Protein AF-A0A815FGA6-F1 (afdb_monomer_lite)

InterPro domains:
  IPR027417 P-loop containing nucleoside triphosphate hydrolase [SSF52540] (5-96)

Radius of gyration: 17.16 Å; chains: 1; bounding box: 46×38×46 Å

pLDDT: mean 71.27, std 12.86, range [43.41, 91.0]

Sequence (100 aa):
MPFAHQIFIVNIHREQPYLTSSFLFLHLAPICSIRPTGLLTNLNSTNYSLLNLIRQLYNHNNIKRYFFNDYSLNRLLKNYLFSSRQTMIVLTVKPKVQEE

Organism: NCBI:txid433720

Structure (mmCIF, N/CA/C/O backbone):
data_AF-A0A815FGA6-F1
#
_entry.id   AF-A0A815FGA6-F1
#
loop_
_atom_site.group_PDB
_atom_site.id
_atom_site.type_symbol
_atom_site.label_atom_id
_atom_site.label_alt_id
_atom_site.label_comp_id
_atom_site.label_asym_id
_atom_site.label_entity_id
_atom_site.label_seq_id
_atom_site.pdbx_PDB_ins_code
_atom_site.Cartn_x
_atom_site.Cartn_y
_atom_site.Cartn_z
_atom_site.occupancy
_atom_site.B_iso_or_equiv
_atom_site.auth_seq_id
_atom_site.auth_comp_id
_atom_site.auth_asym_id
_atom_site.auth_atom_id
_atom_site.pdbx_PDB_model_num
ATOM 1 N N . MET A 1 1 ? -2.341 -6.607 -18.976 1.00 49.31 1 MET A N 1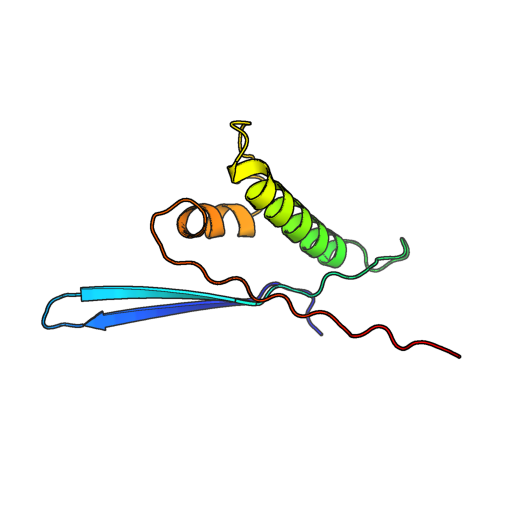
ATOM 2 C CA . MET A 1 1 ? -2.424 -6.471 -17.504 1.00 49.31 1 MET A CA 1
ATOM 3 C C . MET A 1 1 ? -2.480 -4.986 -17.176 1.00 49.31 1 MET A C 1
ATOM 5 O O . MET A 1 1 ? -1.612 -4.278 -17.675 1.00 49.31 1 MET A O 1
ATOM 9 N N . PRO A 1 2 ? -3.485 -4.481 -16.443 1.00 53.38 2 PRO A N 1
ATOM 10 C CA . PRO A 1 2 ? -3.501 -3.076 -16.046 1.00 53.38 2 PRO A CA 1
ATOM 11 C C . PRO A 1 2 ? -2.343 -2.798 -15.076 1.00 53.38 2 PRO A C 1
ATOM 13 O O . PRO A 1 2 ? -2.208 -3.464 -14.053 1.00 53.38 2 PRO A O 1
ATOM 16 N N . PHE A 1 3 ? -1.497 -1.821 -15.406 1.00 66.31 3 PHE A N 1
ATOM 17 C CA . PHE A 1 3 ? -0.418 -1.344 -14.539 1.00 66.31 3 PHE A CA 1
ATOM 18 C C . PHE A 1 3 ? -0.982 -0.336 -13.534 1.00 66.31 3 PHE A C 1
ATOM 20 O O . PHE A 1 3 ? -0.816 0.871 -13.686 1.00 66.31 3 PHE A O 1
ATOM 27 N N . ALA A 1 4 ? -1.724 -0.834 -12.547 1.00 72.75 4 ALA A N 1
ATOM 28 C CA . ALA A 1 4 ? -2.303 -0.014 -11.491 1.00 72.75 4 ALA A CA 1
ATOM 29 C C . ALA A 1 4 ? -2.293 -0.766 -10.158 1.00 72.75 4 ALA A C 1
ATOM 31 O O . ALA A 1 4 ? -2.493 -1.980 -10.116 1.00 72.75 4 ALA A O 1
ATOM 32 N N . HIS A 1 5 ? -2.078 -0.035 -9.066 1.00 80.81 5 HIS A N 1
ATOM 33 C CA . HIS A 1 5 ? -2.294 -0.570 -7.725 1.00 80.81 5 HIS A CA 1
ATOM 34 C C . HIS A 1 5 ? -3.793 -0.765 -7.505 1.00 80.81 5 HIS A C 1
ATOM 36 O O . HIS A 1 5 ? -4.591 0.117 -7.828 1.00 80.81 5 HIS A O 1
ATOM 42 N N . GLN A 1 6 ? -4.170 -1.903 -6.939 1.00 84.25 6 GLN A N 1
ATOM 43 C CA . GLN A 1 6 ? -5.551 -2.198 -6.582 1.00 84.25 6 GLN A CA 1
ATOM 44 C C . GLN A 1 6 ? -5.692 -2.114 -5.068 1.00 84.25 6 GLN A C 1
ATOM 46 O O . GLN A 1 6 ? -4.883 -2.668 -4.322 1.00 84.25 6 GLN A O 1
ATOM 51 N N . ILE A 1 7 ? -6.717 -1.397 -4.622 1.00 86.69 7 ILE A N 1
ATOM 52 C CA . ILE A 1 7 ? -7.008 -1.189 -3.207 1.00 86.69 7 ILE A CA 1
ATOM 53 C C . ILE A 1 7 ? -8.397 -1.736 -2.941 1.00 86.69 7 ILE A C 1
ATOM 55 O O . ILE A 1 7 ? -9.353 -1.370 -3.624 1.00 86.69 7 ILE A O 1
ATOM 59 N N . PHE A 1 8 ? -8.498 -2.591 -1.935 1.00 88.00 8 PHE A N 1
ATOM 60 C CA . PHE A 1 8 ? -9.752 -3.151 -1.472 1.00 88.00 8 PHE A CA 1
ATOM 61 C C . PHE A 1 8 ? -9.856 -2.945 0.038 1.00 88.00 8 PHE A C 1
ATOM 63 O O . PHE A 1 8 ? -8.939 -3.283 0.784 1.00 88.00 8 PHE A O 1
ATOM 70 N N . ILE A 1 9 ? -10.951 -2.333 0.487 1.00 88.38 9 ILE A N 1
ATOM 71 C CA . ILE A 1 9 ? -11.173 -1.997 1.896 1.00 88.38 9 ILE A CA 1
ATOM 72 C C . ILE A 1 9 ? -12.417 -2.736 2.367 1.00 88.38 9 ILE A C 1
ATOM 74 O O . ILE A 1 9 ? -13.491 -2.570 1.793 1.00 88.38 9 ILE A O 1
ATOM 78 N N . VAL A 1 10 ? -12.265 -3.523 3.427 1.00 90.06 10 VAL A N 1
ATOM 79 C CA . VAL A 1 10 ? -13.366 -4.224 4.088 1.00 90.06 10 VAL A CA 1
ATOM 80 C C . VAL A 1 10 ? -13.603 -3.566 5.432 1.00 90.06 10 VAL A C 1
ATOM 82 O O . VAL A 1 10 ? -12.738 -3.605 6.304 1.00 90.06 10 VAL A O 1
ATOM 85 N N . ASN A 1 11 ? -14.784 -2.984 5.605 1.00 90.50 11 ASN A N 1
ATOM 86 C CA . ASN A 1 11 ? -15.228 -2.458 6.888 1.00 90.50 11 ASN A CA 1
ATOM 87 C C . ASN A 1 11 ? -16.230 -3.438 7.493 1.00 90.50 11 ASN A C 1
ATOM 89 O O . ASN A 1 11 ? -17.235 -3.769 6.869 1.00 90.50 11 ASN A O 1
ATOM 93 N N . ILE A 1 12 ? -15.944 -3.906 8.701 1.00 89.69 12 ILE A N 1
ATOM 94 C CA . ILE A 1 12 ? -16.818 -4.780 9.472 1.00 89.69 12 ILE A CA 1
ATOM 95 C C . ILE A 1 12 ? -17.416 -3.939 10.589 1.00 89.69 12 ILE A C 1
ATOM 97 O O . ILE A 1 12 ? -16.698 -3.419 11.445 1.00 89.69 12 ILE A O 1
ATOM 101 N N . HIS A 1 13 ? -18.737 -3.821 10.571 1.00 91.00 13 HIS A N 1
ATOM 102 C CA . HIS A 1 13 ? -19.511 -3.170 11.616 1.00 91.00 13 HIS A CA 1
ATOM 103 C C . HIS A 1 13 ? -20.253 -4.245 12.402 1.00 91.00 13 HIS A C 1
ATOM 105 O O . HIS A 1 13 ? -21.050 -4.994 11.839 1.00 91.00 13 HIS A O 1
ATOM 111 N N . ARG A 1 14 ? -19.955 -4.349 13.696 1.00 88.62 14 ARG A N 1
ATOM 112 C CA . ARG A 1 14 ? -20.643 -5.244 14.626 1.00 88.62 14 ARG A CA 1
ATOM 113 C C . ARG A 1 14 ? -21.533 -4.397 15.524 1.00 88.62 14 ARG A C 1
ATOM 115 O O . ARG A 1 14 ? -21.039 -3.456 16.134 1.00 88.62 14 ARG A O 1
ATOM 122 N N . GLU A 1 15 ? -22.822 -4.716 15.583 1.00 86.25 15 GLU A N 1
ATOM 123 C CA . GLU A 1 15 ? -23.803 -3.925 16.341 1.00 86.25 15 GLU A CA 1
ATOM 124 C C . GLU A 1 15 ? -23.731 -4.189 17.853 1.00 86.25 15 GLU A C 1
ATOM 126 O O . GLU A 1 15 ? -23.931 -3.271 18.644 1.00 86.25 15 GLU A O 1
ATOM 131 N N . GLN A 1 16 ? -23.385 -5.412 18.278 1.00 85.44 16 GLN A N 1
ATOM 132 C CA . GLN A 1 16 ? -23.193 -5.756 19.691 1.00 85.44 16 GLN A CA 1
ATOM 133 C C . GLN A 1 16 ? -22.041 -6.765 19.881 1.00 85.44 16 GLN A C 1
ATOM 135 O O . GLN A 1 16 ? -22.106 -7.869 19.332 1.00 85.44 16 GLN A O 1
ATOM 140 N N . PRO A 1 17 ? -20.987 -6.430 20.655 1.00 74.50 17 PRO A N 1
ATOM 141 C CA . PRO A 1 17 ? -20.629 -5.080 21.110 1.00 74.50 17 PRO A CA 1
ATOM 142 C C . PRO A 1 17 ? -20.368 -4.152 19.913 1.00 74.50 17 PRO A C 1
ATOM 144 O O . PRO A 1 17 ? -19.920 -4.628 18.869 1.00 74.50 17 PRO A O 1
ATOM 147 N N . TYR A 1 18 ? -20.639 -2.850 20.068 1.00 81.06 18 TYR A N 1
ATOM 148 C CA . TYR A 1 18 ? -20.441 -1.874 18.993 1.00 81.06 18 TYR A CA 1
ATOM 149 C C . TYR A 1 18 ? -18.951 -1.777 18.657 1.00 81.06 18 TYR A C 1
ATOM 151 O O . TYR A 1 18 ? -18.170 -1.164 19.387 1.00 81.06 18 TYR A O 1
ATOM 159 N N . LEU A 1 19 ? -18.539 -2.449 17.586 1.00 86.19 19 LEU A N 1
ATOM 160 C CA . LEU A 1 19 ? -17.135 -2.578 17.220 1.00 86.19 19 LEU A CA 1
ATOM 161 C C . LEU A 1 19 ? -16.999 -2.447 15.712 1.00 86.19 19 LEU A C 1
ATOM 163 O O . LEU A 1 19 ? -17.652 -3.150 14.942 1.00 86.19 19 LEU A O 1
ATOM 167 N N . THR A 1 20 ? -16.131 -1.532 15.299 1.00 87.50 20 THR A N 1
ATOM 168 C CA . THR A 1 20 ? -15.818 -1.301 13.892 1.00 87.50 20 THR A CA 1
ATOM 169 C C . THR A 1 20 ? -14.378 -1.700 13.631 1.00 87.50 20 THR A C 1
ATOM 171 O O . THR A 1 20 ? -13.463 -1.131 14.231 1.00 87.50 20 THR A O 1
ATOM 174 N N . SER A 1 21 ? -14.162 -2.650 12.730 1.00 87.81 21 SER A N 1
ATOM 175 C CA . SER A 1 21 ? -12.830 -3.009 12.248 1.00 87.81 21 SER A CA 1
ATOM 176 C C . SER A 1 21 ? -12.730 -2.751 10.750 1.00 87.81 21 SER A C 1
ATOM 178 O O . SER A 1 21 ? -13.703 -2.862 10.011 1.00 87.81 21 SER A O 1
ATOM 180 N N . SER A 1 22 ? -11.550 -2.337 10.300 1.00 87.31 22 SER A N 1
ATOM 181 C CA . SER A 1 22 ? -11.288 -2.023 8.898 1.00 87.31 22 SER A CA 1
ATOM 182 C C . SER A 1 22 ? -10.027 -2.749 8.464 1.00 87.31 22 SER A C 1
ATOM 184 O O . SER A 1 22 ? -8.982 -2.614 9.104 1.00 87.31 22 SER A O 1
ATOM 186 N N . PHE A 1 23 ? -10.138 -3.517 7.387 1.00 88.62 23 PHE A N 1
ATOM 187 C CA . PHE A 1 23 ? -9.046 -4.251 6.769 1.00 88.62 23 PHE A CA 1
ATOM 188 C C . PHE A 1 23 ? -8.744 -3.626 5.415 1.00 88.62 23 PHE A C 1
ATOM 190 O O . PHE A 1 23 ? -9.638 -3.456 4.585 1.00 88.62 23 PHE A O 1
ATOM 197 N N . LEU A 1 24 ? -7.475 -3.292 5.193 1.00 87.00 24 LEU A N 1
ATOM 198 C CA . LEU A 1 24 ? -7.001 -2.756 3.927 1.00 87.00 24 LEU A CA 1
ATOM 199 C C . LEU A 1 24 ? -6.156 -3.806 3.214 1.00 87.00 24 LEU A C 1
ATOM 201 O O . LEU A 1 24 ? -5.088 -4.184 3.690 1.00 87.00 24 LEU A O 1
ATOM 205 N N . PHE A 1 25 ? -6.627 -4.232 2.050 1.00 89.00 25 PHE A N 1
ATOM 206 C CA . PHE A 1 25 ? -5.906 -5.106 1.142 1.00 89.00 25 PHE A CA 1
ATOM 207 C C . PHE A 1 25 ? -5.353 -4.262 -0.002 1.00 89.00 25 PHE A C 1
ATOM 209 O O . PHE A 1 25 ? -6.098 -3.637 -0.759 1.00 89.00 25 PHE A O 1
ATOM 216 N N . LEU A 1 26 ? -4.029 -4.230 -0.111 1.00 87.19 26 LEU A N 1
ATOM 217 C CA . LEU A 1 26 ? -3.323 -3.514 -1.163 1.00 87.19 26 LEU A CA 1
ATOM 218 C C . LEU A 1 26 ? -2.604 -4.517 -2.058 1.00 87.19 26 LEU A C 1
ATOM 220 O O . LEU A 1 26 ? -1.643 -5.155 -1.633 1.00 87.19 26 LEU A O 1
ATOM 224 N N . HIS A 1 27 ? -3.036 -4.606 -3.311 1.00 85.62 27 HIS A N 1
ATOM 225 C CA . HIS A 1 27 ? -2.318 -5.341 -4.338 1.00 85.62 27 HIS A CA 1
ATOM 226 C C . HIS A 1 27 ? -1.501 -4.358 -5.178 1.00 85.62 27 HIS A C 1
ATOM 228 O O . HIS A 1 27 ? -2.028 -3.490 -5.882 1.00 85.62 27 HIS A O 1
ATOM 234 N N . LEU A 1 28 ? -0.182 -4.453 -5.043 1.00 81.75 28 LEU A N 1
ATOM 235 C CA . LEU A 1 28 ? 0.753 -3.570 -5.719 1.00 81.75 28 LEU A CA 1
ATOM 236 C C . LEU A 1 28 ? 0.970 -4.024 -7.167 1.00 81.75 28 LEU A C 1
ATOM 238 O O . LEU A 1 28 ? 1.118 -5.214 -7.432 1.00 81.75 28 LEU A O 1
ATOM 242 N N . ALA A 1 29 ? 1.029 -3.068 -8.099 1.00 79.56 29 ALA A N 1
ATOM 243 C CA . ALA A 1 29 ? 1.485 -3.343 -9.454 1.00 79.56 29 ALA A CA 1
ATOM 244 C C . ALA A 1 29 ? 2.900 -3.960 -9.424 1.00 79.56 29 ALA A C 1
ATOM 246 O O . ALA A 1 29 ? 3.697 -3.617 -8.545 1.00 79.56 29 ALA A O 1
ATOM 247 N N . PRO A 1 30 ? 3.229 -4.864 -10.362 1.00 74.19 30 PRO A N 1
ATOM 248 C CA . PRO A 1 30 ? 4.544 -5.486 -10.403 1.00 74.19 30 PRO A CA 1
ATOM 249 C C . PRO A 1 30 ? 5.638 -4.440 -10.638 1.00 74.19 30 PRO A C 1
ATOM 251 O O . PRO A 1 30 ? 5.471 -3.524 -11.442 1.00 74.19 30 PRO A O 1
ATOM 254 N N . ILE A 1 31 ? 6.784 -4.620 -9.976 1.00 68.94 31 ILE A N 1
ATOM 255 C CA . ILE A 1 31 ? 7.990 -3.838 -10.262 1.00 68.94 31 ILE A CA 1
ATOM 256 C C . ILE A 1 31 ? 8.546 -4.332 -11.598 1.00 68.94 31 ILE A C 1
ATOM 258 O O . ILE A 1 31 ? 9.001 -5.473 -11.709 1.00 68.94 31 ILE A O 1
ATOM 262 N N . CYS A 1 32 ? 8.504 -3.482 -12.620 1.00 64.38 32 CYS A N 1
ATOM 263 C CA . CYS A 1 32 ? 9.039 -3.802 -13.941 1.00 64.38 32 CYS A CA 1
ATOM 264 C C . CYS A 1 32 ? 10.355 -3.053 -14.180 1.00 64.38 32 CYS A C 1
ATOM 266 O O . CYS A 1 32 ? 10.432 -1.849 -13.948 1.00 64.38 32 CYS A O 1
ATOM 268 N N . SER A 1 33 ? 11.380 -3.742 -14.692 1.00 59.38 33 SER A N 1
ATOM 269 C CA . SER A 1 33 ? 12.559 -3.078 -15.261 1.00 59.38 33 SER A CA 1
ATOM 270 C C . SER A 1 33 ? 12.152 -2.455 -16.595 1.00 59.38 33 SER A C 1
ATOM 272 O O . SER A 1 33 ? 11.810 -3.167 -17.538 1.00 59.38 33 SER A O 1
ATOM 274 N N . ILE A 1 34 ? 12.103 -1.126 -16.659 1.00 58.19 34 ILE A N 1
ATOM 275 C CA . ILE A 1 34 ? 11.700 -0.406 -17.869 1.00 58.19 34 ILE A CA 1
ATOM 276 C C . ILE A 1 34 ? 12.971 -0.059 -18.652 1.00 58.19 34 ILE A C 1
ATOM 278 O O . ILE A 1 34 ? 13.810 0.695 -18.161 1.00 58.19 34 ILE A O 1
ATOM 282 N N . ARG A 1 35 ? 13.108 -0.574 -19.884 1.00 53.78 35 ARG A N 1
ATOM 283 C CA . ARG A 1 35 ? 13.979 0.055 -20.894 1.00 53.78 35 ARG A CA 1
ATOM 284 C C . ARG A 1 35 ? 13.288 1.331 -21.392 1.00 53.78 35 ARG A C 1
ATOM 286 O O . ARG A 1 35 ? 12.073 1.301 -21.594 1.00 53.78 35 ARG A O 1
ATOM 293 N N . PRO A 1 36 ? 14.014 2.444 -21.584 1.00 49.31 36 PRO A N 1
ATOM 294 C CA . PRO A 1 36 ? 13.434 3.769 -21.787 1.00 49.31 36 PRO A CA 1
ATOM 295 C C . PRO A 1 36 ? 12.909 3.958 -23.219 1.00 49.31 36 PRO A C 1
ATOM 297 O O . PRO A 1 36 ? 13.394 4.809 -23.955 1.00 49.31 36 PRO A O 1
ATOM 300 N N . THR A 1 37 ? 11.925 3.168 -23.651 1.00 48.62 37 THR A N 1
ATOM 301 C CA . THR A 1 37 ? 11.320 3.301 -24.983 1.00 48.62 37 THR A CA 1
ATOM 302 C C . THR A 1 37 ? 9.803 3.106 -24.922 1.00 48.62 37 THR A C 1
ATOM 304 O O . THR A 1 37 ? 9.294 1.991 -24.983 1.00 48.62 37 THR A O 1
ATOM 307 N N . GLY A 1 38 ? 9.075 4.221 -24.805 1.00 52.59 38 GLY A N 1
ATOM 308 C CA . GLY A 1 38 ? 7.754 4.399 -25.429 1.00 52.59 38 GLY A CA 1
ATOM 309 C C . GLY A 1 38 ? 6.486 4.202 -24.587 1.00 52.59 38 GLY A C 1
ATOM 310 O O . GLY A 1 38 ? 5.463 4.772 -24.943 1.00 52.59 38 GLY A O 1
ATOM 311 N N . LEU A 1 39 ? 6.513 3.483 -23.460 1.00 54.78 39 LEU A N 1
ATOM 312 C CA . LEU A 1 39 ? 5.303 3.146 -22.667 1.00 54.78 39 LEU A CA 1
ATOM 313 C C . LEU A 1 39 ? 5.252 3.877 -21.302 1.00 54.78 39 LEU A C 1
ATOM 315 O O . LEU A 1 39 ? 4.812 3.348 -20.283 1.00 54.78 39 LEU A O 1
ATOM 319 N N . LEU A 1 40 ? 5.787 5.102 -21.287 1.00 53.53 40 LEU A N 1
ATOM 320 C CA . LEU A 1 40 ? 6.538 5.674 -20.163 1.00 53.53 40 LEU A CA 1
ATOM 321 C C . LEU A 1 40 ? 5.728 6.266 -18.999 1.00 53.53 40 LEU A C 1
ATOM 323 O O . LEU A 1 40 ? 6.263 6.329 -17.904 1.00 53.53 40 LEU A O 1
ATOM 327 N N . THR A 1 41 ? 4.484 6.718 -19.136 1.00 58.12 41 THR A N 1
ATOM 328 C CA . THR A 1 41 ? 3.897 7.557 -18.063 1.00 58.12 41 THR A CA 1
ATOM 329 C C . THR A 1 41 ? 3.349 6.755 -16.877 1.00 58.12 41 THR A C 1
ATOM 331 O O . THR A 1 41 ? 3.732 7.008 -15.734 1.00 58.12 41 THR A O 1
ATOM 334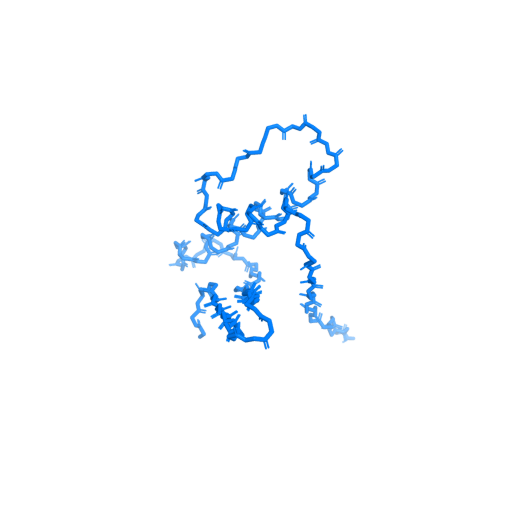 N N . ASN A 1 42 ? 2.503 5.753 -17.128 1.00 54.53 42 ASN A N 1
ATOM 335 C CA . ASN A 1 42 ? 1.841 4.985 -16.061 1.00 54.53 42 ASN A CA 1
ATOM 336 C C . ASN A 1 42 ? 2.764 3.955 -15.396 1.00 54.53 42 ASN A C 1
ATOM 338 O O . ASN A 1 42 ? 2.691 3.733 -14.194 1.00 54.53 42 ASN A O 1
ATOM 342 N N . LEU A 1 43 ? 3.666 3.353 -16.168 1.00 57.66 43 LEU A N 1
ATOM 343 C CA . LEU A 1 43 ? 4.647 2.395 -15.659 1.00 57.66 43 LEU A CA 1
ATOM 344 C C . LEU A 1 43 ? 5.716 3.064 -14.790 1.00 57.66 43 LEU A C 1
ATOM 346 O O . LEU A 1 43 ? 6.106 2.534 -13.746 1.00 57.66 43 LEU A O 1
ATOM 350 N N . ASN A 1 44 ? 6.160 4.259 -15.192 1.00 61.81 44 ASN A N 1
ATOM 351 C CA . ASN A 1 44 ? 7.073 5.042 -14.374 1.00 61.81 44 ASN A CA 1
ATOM 352 C C . ASN A 1 44 ? 6.386 5.455 -13.072 1.00 61.81 44 ASN A C 1
ATOM 354 O O . ASN A 1 44 ? 6.981 5.289 -12.011 1.00 61.81 44 ASN A O 1
ATOM 358 N N . SER A 1 45 ? 5.135 5.930 -13.114 1.00 66.19 45 SER A N 1
ATOM 359 C CA . SER A 1 45 ? 4.438 6.376 -11.902 1.00 66.19 45 SER A CA 1
ATOM 360 C C . SER A 1 45 ? 4.232 5.247 -10.883 1.00 66.19 45 SER A C 1
ATOM 362 O O . SER A 1 45 ? 4.446 5.476 -9.691 1.00 66.19 45 SER A O 1
ATOM 364 N N . THR A 1 46 ? 3.928 4.019 -11.324 1.00 65.88 46 THR A N 1
ATOM 365 C CA . THR A 1 46 ? 3.830 2.843 -10.436 1.00 65.88 46 THR A CA 1
ATOM 366 C C . THR A 1 46 ? 5.178 2.401 -9.871 1.00 65.88 46 THR A C 1
ATOM 368 O O . THR A 1 46 ? 5.266 1.991 -8.718 1.00 65.88 46 THR A O 1
ATOM 371 N N . ASN A 1 47 ? 6.258 2.496 -10.647 1.00 66.69 47 ASN A N 1
ATOM 372 C CA . ASN A 1 47 ? 7.591 2.166 -10.143 1.00 66.69 47 ASN A CA 1
ATOM 373 C C . ASN A 1 47 ? 8.099 3.225 -9.151 1.00 66.69 47 ASN A C 1
ATOM 375 O O . ASN A 1 47 ? 8.673 2.880 -8.118 1.00 66.69 47 ASN A O 1
ATOM 379 N N . TYR A 1 48 ? 7.855 4.511 -9.424 1.00 69.81 48 TYR A N 1
ATOM 380 C CA . TYR A 1 48 ? 8.215 5.606 -8.521 1.00 69.81 48 TYR A CA 1
ATOM 381 C C . TYR A 1 48 ? 7.411 5.576 -7.216 1.00 69.81 48 TYR A C 1
ATOM 383 O O . TYR A 1 48 ? 7.986 5.819 -6.151 1.00 69.81 48 TYR A O 1
ATOM 391 N N . SER A 1 49 ? 6.116 5.240 -7.262 1.00 69.81 49 SER A N 1
ATOM 392 C CA . SER A 1 49 ? 5.301 5.091 -6.047 1.00 69.81 49 SER A CA 1
ATOM 393 C C . SER A 1 49 ? 5.853 3.979 -5.142 1.00 69.81 49 SER A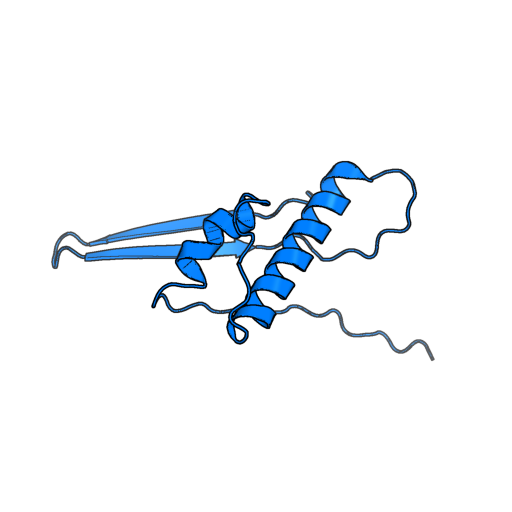 C 1
ATOM 395 O O . SER A 1 49 ? 6.003 4.188 -3.937 1.00 69.81 49 SER A O 1
ATOM 397 N N . LEU A 1 50 ? 6.248 2.840 -5.724 1.00 71.00 50 LEU A N 1
ATOM 398 C CA . LEU A 1 50 ? 6.834 1.698 -5.017 1.00 71.00 50 LEU A CA 1
ATOM 399 C C . LEU A 1 50 ? 8.212 2.003 -4.437 1.00 71.00 50 LEU A C 1
ATOM 401 O O . LEU A 1 50 ? 8.469 1.701 -3.272 1.00 71.00 50 LEU A O 1
ATOM 405 N N . LEU A 1 51 ? 9.091 2.633 -5.218 1.00 72.25 51 LEU A N 1
ATOM 406 C CA . LEU A 1 51 ? 10.413 3.049 -4.745 1.00 72.25 51 LEU A CA 1
ATOM 407 C C . LEU A 1 51 ? 10.302 4.006 -3.554 1.00 72.25 51 LEU A C 1
ATOM 409 O O . LEU A 1 51 ? 11.035 3.865 -2.573 1.00 72.25 51 LEU A O 1
ATOM 413 N N . ASN A 1 52 ? 9.357 4.948 -3.603 1.00 70.69 52 ASN A N 1
ATOM 414 C CA . ASN A 1 52 ? 9.119 5.858 -2.487 1.00 70.69 52 ASN A CA 1
ATOM 415 C C . ASN A 1 52 ? 8.536 5.153 -1.263 1.00 70.69 52 ASN A C 1
ATOM 417 O O . ASN A 1 52 ? 8.943 5.471 -0.147 1.00 70.69 52 ASN A O 1
ATOM 421 N N . LEU A 1 53 ? 7.649 4.176 -1.453 1.00 72.38 53 LEU A N 1
ATOM 422 C CA . LEU A 1 53 ? 7.136 3.348 -0.364 1.00 72.38 53 LEU A CA 1
ATOM 423 C C . LEU A 1 53 ? 8.262 2.567 0.332 1.00 72.38 53 LEU A C 1
ATOM 425 O O . LEU A 1 53 ? 8.363 2.599 1.558 1.00 72.38 53 LEU A O 1
ATOM 429 N N . ILE A 1 54 ? 9.160 1.941 -0.435 1.00 71.38 54 ILE A N 1
ATOM 430 C CA . ILE A 1 54 ? 10.333 1.233 0.107 1.00 71.38 54 ILE A CA 1
ATOM 431 C C . ILE A 1 54 ? 11.235 2.203 0.873 1.00 71.38 54 ILE A C 1
ATOM 433 O O . ILE A 1 54 ? 11.646 1.917 1.997 1.00 71.38 54 ILE A O 1
ATOM 437 N N . ARG A 1 55 ? 11.510 3.382 0.303 1.00 70.69 55 ARG A N 1
ATOM 438 C CA . ARG A 1 55 ? 12.323 4.415 0.956 1.00 70.69 55 ARG A CA 1
ATOM 439 C C . ARG A 1 55 ? 11.701 4.895 2.271 1.00 70.69 55 ARG A C 1
ATOM 441 O O . ARG A 1 55 ? 12.436 5.181 3.212 1.00 70.69 55 ARG A O 1
ATOM 448 N N . GLN A 1 56 ? 10.374 4.984 2.349 1.00 69.38 56 GLN A N 1
ATOM 449 C CA . GLN A 1 56 ? 9.655 5.369 3.568 1.00 69.38 56 GLN A CA 1
ATOM 450 C C . GLN A 1 56 ? 9.703 4.280 4.641 1.00 69.38 56 GLN A C 1
ATOM 452 O O . GLN A 1 56 ? 9.943 4.608 5.800 1.00 69.38 56 GLN A O 1
ATOM 457 N N . LEU A 1 57 ? 9.536 3.008 4.264 1.00 69.81 57 LEU A N 1
ATOM 458 C CA . LEU A 1 57 ? 9.703 1.875 5.181 1.00 69.81 57 LEU A CA 1
ATOM 459 C C . LEU A 1 57 ? 11.143 1.786 5.703 1.00 69.81 57 LEU A C 1
ATOM 461 O O . LEU A 1 57 ? 11.355 1.626 6.900 1.00 69.81 57 LEU A O 1
ATOM 465 N N . TYR A 1 58 ? 12.137 1.959 4.828 1.00 66.06 58 TYR A N 1
ATOM 466 C CA . TYR A 1 58 ? 13.552 1.912 5.202 1.00 66.06 58 TYR A CA 1
ATOM 467 C C . TYR A 1 58 ? 13.954 3.071 6.128 1.00 66.06 58 TYR A C 1
ATOM 469 O O . TYR A 1 58 ? 14.673 2.883 7.107 1.00 66.06 58 TYR A O 1
ATOM 477 N N . ASN A 1 59 ? 13.455 4.280 5.852 1.00 62.91 59 ASN A N 1
ATOM 478 C CA . ASN A 1 59 ? 13.720 5.458 6.677 1.00 62.91 59 ASN A CA 1
ATOM 479 C C . ASN A 1 59 ? 12.842 5.545 7.930 1.00 62.91 59 ASN A C 1
ATOM 481 O O . ASN A 1 59 ? 13.050 6.462 8.712 1.00 62.91 59 ASN A O 1
ATOM 485 N N . HIS A 1 60 ? 11.914 4.613 8.170 1.00 57.91 60 HIS A N 1
ATOM 486 C CA . HIS A 1 60 ? 11.127 4.575 9.408 1.00 57.91 60 HIS A CA 1
ATOM 487 C C . HIS A 1 60 ? 12.018 4.581 10.667 1.00 57.91 60 HIS A C 1
ATOM 489 O O . HIS A 1 60 ? 11.679 5.201 11.671 1.00 57.91 60 HIS A O 1
ATOM 495 N N . ASN A 1 61 ? 13.211 3.983 10.572 1.00 55.91 61 ASN A N 1
ATOM 496 C CA . ASN A 1 61 ? 14.194 3.938 11.659 1.00 55.91 61 ASN A CA 1
ATOM 497 C C . ASN A 1 61 ? 15.068 5.202 11.771 1.00 55.91 61 ASN A C 1
ATOM 499 O O . ASN A 1 61 ? 15.769 5.370 12.764 1.00 55.91 61 ASN A O 1
ATOM 503 N N . ASN A 1 62 ? 15.048 6.097 10.777 1.00 53.66 62 ASN A N 1
ATOM 504 C CA . ASN A 1 62 ? 15.899 7.283 10.723 1.00 53.66 62 ASN A CA 1
ATOM 505 C C . ASN A 1 62 ? 15.029 8.541 10.658 1.00 53.66 62 ASN A C 1
ATOM 507 O O . ASN A 1 62 ? 14.351 8.777 9.666 1.00 53.66 62 ASN A O 1
ATOM 511 N N . ILE A 1 63 ? 15.094 9.373 11.700 1.00 51.31 63 ILE A N 1
ATOM 512 C CA . ILE A 1 63 ? 14.342 10.625 11.919 1.00 51.31 63 ILE A CA 1
ATOM 513 C C . ILE A 1 63 ? 14.655 11.671 10.823 1.00 51.31 63 ILE A C 1
ATOM 515 O O . ILE A 1 63 ? 15.290 12.698 11.056 1.00 51.31 63 ILE A O 1
ATOM 519 N N . LYS A 1 64 ? 14.256 11.419 9.578 1.00 52.19 64 LYS A N 1
ATOM 520 C CA . LYS A 1 64 ? 14.378 12.348 8.453 1.00 52.19 64 LYS A CA 1
ATOM 521 C C . LYS A 1 64 ? 13.004 12.519 7.820 1.00 52.19 64 LYS A C 1
ATOM 523 O O . LYS A 1 64 ? 12.290 11.553 7.579 1.00 52.19 64 LYS A O 1
ATOM 528 N N . ARG A 1 65 ? 12.642 13.789 7.608 1.00 51.94 65 ARG A N 1
ATOM 529 C CA . ARG A 1 65 ? 11.332 14.274 7.145 1.00 51.94 65 ARG A CA 1
ATOM 530 C C . ARG A 1 65 ? 10.724 13.374 6.070 1.00 51.94 65 ARG A C 1
ATOM 532 O O . ARG A 1 65 ? 11.330 13.124 5.031 1.00 51.94 65 ARG A O 1
ATOM 539 N N . TYR A 1 66 ? 9.498 12.937 6.327 1.00 52.69 66 TYR A N 1
ATOM 540 C CA . TYR A 1 66 ? 8.764 12.061 5.436 1.00 52.69 66 TYR A CA 1
ATOM 541 C C . TYR A 1 66 ? 7.976 12.851 4.388 1.00 52.69 66 TYR A C 1
ATOM 543 O O . TYR A 1 66 ? 7.093 13.639 4.727 1.00 52.69 66 TYR A O 1
ATOM 551 N N . PHE A 1 67 ? 8.226 12.574 3.112 1.00 55.44 67 PHE A N 1
ATOM 552 C CA . PHE A 1 67 ? 7.471 13.142 1.995 1.00 55.44 67 PHE A CA 1
ATOM 553 C C . PHE A 1 67 ? 6.308 12.212 1.605 1.00 55.44 67 PHE A C 1
ATOM 555 O O . PHE A 1 67 ? 6.313 11.562 0.563 1.00 55.44 67 PHE A O 1
ATOM 562 N N . PHE A 1 68 ? 5.312 12.073 2.489 1.00 54.03 68 PHE A N 1
ATOM 563 C CA . PHE A 1 68 ? 4.107 11.264 2.214 1.00 54.03 68 PHE A CA 1
ATOM 564 C C . PHE A 1 68 ? 3.150 11.912 1.208 1.00 54.03 68 PHE A C 1
ATOM 566 O O . PHE A 1 68 ? 2.295 11.224 0.657 1.00 54.03 68 PHE A O 1
ATOM 573 N N . ASN A 1 69 ? 3.277 13.220 0.980 1.00 56.03 69 ASN A N 1
ATOM 574 C CA . ASN A 1 69 ? 2.332 13.979 0.162 1.00 56.03 69 ASN A CA 1
ATOM 575 C C . ASN A 1 69 ? 2.571 13.841 -1.342 1.00 56.03 69 ASN A C 1
ATOM 577 O O . ASN A 1 69 ? 1.665 14.141 -2.114 1.00 56.03 69 ASN A O 1
ATOM 581 N N . ASP A 1 70 ? 3.740 13.351 -1.748 1.00 56.31 70 ASP A N 1
ATOM 582 C CA . ASP A 1 70 ? 4.136 13.339 -3.157 1.00 56.31 70 ASP A CA 1
ATOM 583 C C . ASP A 1 70 ? 3.355 12.293 -3.970 1.00 56.31 70 ASP A C 1
ATOM 585 O O . ASP A 1 70 ? 3.228 12.420 -5.184 1.00 56.31 70 ASP A O 1
ATOM 589 N N . TYR A 1 71 ? 2.794 11.270 -3.307 1.00 66.06 71 TYR A N 1
ATOM 590 C CA . TYR A 1 71 ? 2.044 10.194 -3.958 1.00 66.06 71 TYR A CA 1
ATOM 591 C C . TYR A 1 71 ? 0.799 9.812 -3.154 1.00 66.06 71 TYR A C 1
ATOM 593 O O . TYR A 1 71 ? 0.860 9.576 -1.945 1.00 66.06 71 TYR A O 1
ATOM 601 N N . SER A 1 72 ? -0.337 9.682 -3.845 1.00 74.19 72 SER A N 1
ATOM 602 C CA . SER A 1 72 ? -1.635 9.328 -3.249 1.00 74.19 72 SER A CA 1
ATOM 603 C C . SER A 1 72 ? -1.596 8.008 -2.471 1.00 74.19 72 SER A C 1
ATOM 605 O O . SER A 1 72 ? -2.175 7.925 -1.387 1.00 74.19 72 SER A O 1
ATOM 607 N N . LEU A 1 73 ? -0.855 7.016 -2.979 1.00 74.62 73 LEU A N 1
ATOM 608 C CA . LEU A 1 73 ? -0.629 5.728 -2.321 1.00 74.62 73 LEU A CA 1
ATOM 609 C C . LEU A 1 73 ? 0.084 5.894 -0.971 1.00 74.62 73 LEU A C 1
ATOM 611 O O . LEU A 1 73 ? -0.356 5.341 0.033 1.00 74.62 73 LEU A O 1
ATOM 615 N N . ASN A 1 74 ? 1.142 6.705 -0.927 1.00 72.69 74 ASN A N 1
ATOM 616 C CA . ASN A 1 74 ? 1.916 6.939 0.293 1.00 72.69 74 ASN A CA 1
ATOM 617 C C . ASN A 1 74 ? 1.079 7.688 1.329 1.00 72.69 74 ASN A C 1
ATOM 619 O O . ASN A 1 74 ? 1.081 7.330 2.506 1.00 72.69 74 ASN A O 1
ATOM 623 N N . ARG A 1 75 ? 0.296 8.681 0.896 1.00 74.88 75 ARG A N 1
ATOM 624 C CA .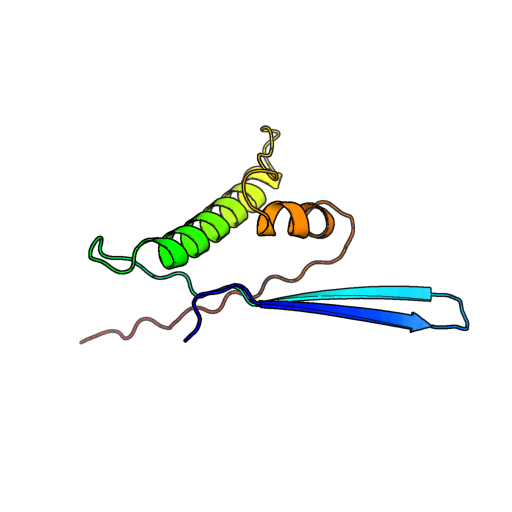 ARG A 1 75 ? -0.631 9.396 1.778 1.00 74.88 75 ARG A CA 1
ATOM 625 C C . ARG A 1 75 ? -1.680 8.466 2.387 1.00 74.88 75 ARG A C 1
ATOM 627 O O . ARG A 1 75 ? -1.973 8.589 3.572 1.00 74.88 75 ARG A O 1
ATOM 634 N N . LEU A 1 76 ? -2.219 7.535 1.599 1.00 78.56 76 LEU A N 1
ATOM 635 C CA . LEU A 1 76 ? -3.165 6.529 2.082 1.00 78.56 76 LEU A CA 1
ATOM 636 C C . LEU A 1 76 ? -2.500 5.577 3.082 1.00 78.56 76 LEU A C 1
ATOM 638 O O . LEU A 1 76 ? -3.058 5.309 4.145 1.00 78.56 76 LEU A O 1
ATOM 642 N N . LEU A 1 77 ? -1.290 5.112 2.777 1.00 76.50 77 LEU A N 1
ATOM 643 C CA . LEU A 1 77 ? -0.577 4.142 3.605 1.00 76.50 77 LEU A CA 1
ATOM 644 C C . LEU A 1 77 ? 0.064 4.736 4.847 1.00 76.50 77 LEU A C 1
ATOM 646 O O . LEU A 1 77 ? 0.309 3.990 5.790 1.00 76.50 77 LEU A O 1
ATOM 650 N N . LYS A 1 78 ? 0.261 6.054 4.911 1.00 74.44 78 LYS A N 1
ATOM 651 C CA . LYS A 1 78 ? 0.737 6.745 6.114 1.00 74.44 78 LYS A CA 1
ATOM 652 C C . LYS A 1 78 ? -0.043 6.306 7.357 1.00 74.44 78 LYS A C 1
ATOM 654 O O . LYS A 1 78 ? 0.554 5.973 8.373 1.00 74.44 78 LYS A O 1
ATOM 659 N N . ASN A 1 79 ? -1.370 6.234 7.257 1.00 72.19 79 ASN A N 1
ATOM 660 C CA . ASN A 1 79 ? -2.230 5.876 8.386 1.00 72.19 79 ASN A CA 1
ATOM 661 C C . ASN A 1 79 ? -2.171 4.389 8.760 1.00 72.19 79 ASN A C 1
ATOM 663 O O . ASN A 1 79 ? -2.610 4.033 9.847 1.00 72.19 79 ASN A O 1
ATOM 667 N N . TYR A 1 80 ? -1.655 3.523 7.888 1.00 74.25 80 TYR A N 1
ATOM 668 C CA . TYR A 1 80 ? -1.530 2.085 8.144 1.00 74.25 80 TYR A CA 1
ATOM 669 C C . TYR A 1 80 ? -0.111 1.709 8.579 1.00 74.25 80 TYR A C 1
ATOM 671 O O . TYR A 1 80 ? 0.046 0.945 9.518 1.00 74.25 80 TYR A O 1
ATOM 679 N N . LEU A 1 81 ? 0.908 2.307 7.957 1.00 70.88 81 LEU A N 1
ATOM 680 C CA . LEU A 1 81 ? 2.319 2.041 8.240 1.00 70.88 81 LEU A CA 1
ATOM 681 C C . LEU A 1 81 ? 2.845 2.770 9.486 1.00 70.88 81 LEU A C 1
ATOM 683 O O . LEU A 1 81 ? 3.815 2.314 10.077 1.00 70.88 81 LEU A O 1
ATOM 687 N N . PHE A 1 82 ? 2.237 3.897 9.877 1.00 68.88 82 PHE A N 1
ATOM 688 C CA . PHE A 1 82 ? 2.687 4.717 11.018 1.00 68.88 82 PHE A CA 1
ATOM 689 C C . PHE A 1 82 ? 1.690 4.748 12.178 1.00 68.88 82 PHE A C 1
ATOM 691 O O . PHE A 1 82 ? 1.848 5.544 13.102 1.00 68.88 82 PHE A O 1
ATOM 698 N N . SER A 1 83 ? 0.649 3.919 12.136 1.00 70.19 83 SER A N 1
ATOM 699 C CA . SER A 1 83 ? -0.241 3.728 13.280 1.00 70.19 83 SER A CA 1
ATOM 700 C C . SER A 1 83 ? 0.080 2.417 13.990 1.00 70.19 83 SER A C 1
ATOM 702 O O . SER A 1 83 ? 0.830 1.587 13.490 1.00 70.19 83 SER A O 1
ATOM 704 N N . SER A 1 84 ? -0.538 2.193 15.147 1.00 75.50 84 SER A N 1
ATOM 705 C CA . SER A 1 84 ? -0.489 0.917 15.871 1.00 75.50 84 SER A CA 1
ATOM 706 C C . SER A 1 84 ? -1.251 -0.223 15.172 1.00 75.50 84 SER A C 1
ATOM 708 O O . SER A 1 84 ? -1.470 -1.277 15.770 1.00 75.50 84 SER A O 1
ATOM 710 N N . ARG A 1 85 ? -1.691 -0.033 13.918 1.00 78.31 85 ARG A N 1
ATOM 711 C CA . ARG A 1 85 ? -2.391 -1.062 13.146 1.00 78.31 85 ARG A CA 1
ATOM 712 C C . ARG A 1 85 ? -1.409 -2.141 12.706 1.00 78.31 85 ARG A C 1
ATOM 714 O O . ARG A 1 85 ? -0.379 -1.864 12.097 1.00 78.31 85 ARG A O 1
ATOM 721 N N . GLN A 1 86 ? -1.770 -3.391 12.971 1.00 82.94 86 GLN A N 1
ATOM 722 C CA . GLN A 1 86 ? -1.011 -4.536 12.487 1.00 82.94 86 GLN A CA 1
ATOM 723 C C . GLN A 1 86 ? -1.013 -4.544 10.955 1.00 82.94 86 GLN A C 1
ATOM 725 O O . GLN A 1 86 ? -2.069 -4.476 10.326 1.00 82.94 86 GLN A O 1
ATOM 730 N N . THR A 1 87 ? 0.179 -4.620 10.367 1.00 80.69 87 THR A N 1
ATOM 731 C CA . THR A 1 87 ? 0.378 -4.629 8.917 1.00 80.69 87 THR A CA 1
ATOM 732 C C . THR A 1 87 ? 1.196 -5.856 8.530 1.00 80.69 87 THR A C 1
ATOM 734 O O . THR A 1 87 ? 2.230 -6.127 9.135 1.00 80.69 87 THR A O 1
ATOM 737 N N . MET A 1 88 ? 0.744 -6.585 7.509 1.00 82.50 88 MET A N 1
ATOM 738 C CA . MET A 1 88 ? 1.459 -7.722 6.928 1.00 82.50 88 MET A CA 1
ATOM 739 C C . MET A 1 88 ? 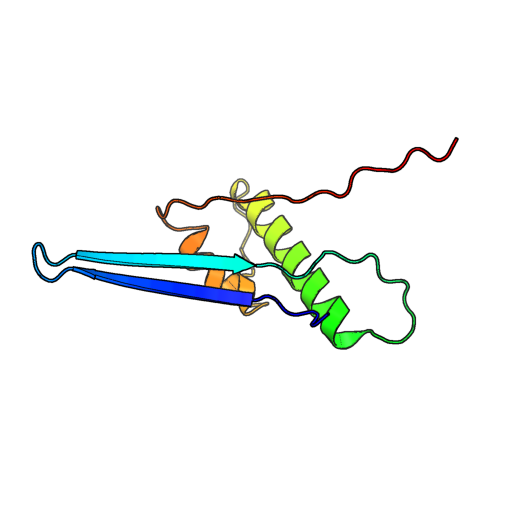1.957 -7.349 5.532 1.00 82.50 88 MET A C 1
ATOM 741 O O . MET A 1 88 ? 1.200 -6.807 4.727 1.00 82.50 88 MET A O 1
ATOM 745 N N . ILE A 1 89 ? 3.221 -7.654 5.237 1.00 83.38 89 ILE A N 1
ATOM 746 C CA . ILE A 1 89 ? 3.830 -7.422 3.924 1.00 83.38 89 ILE A CA 1
ATOM 747 C C . ILE A 1 89 ? 4.131 -8.778 3.291 1.00 83.38 89 ILE A C 1
ATOM 749 O O . ILE A 1 89 ? 4.831 -9.598 3.879 1.00 83.38 89 ILE A O 1
ATOM 753 N N . VAL A 1 90 ? 3.616 -9.000 2.081 1.00 86.25 90 VAL A N 1
ATOM 754 C CA . VAL A 1 90 ? 3.881 -10.207 1.288 1.00 86.25 90 VAL A CA 1
ATOM 755 C C . VAL A 1 90 ? 4.737 -9.827 0.089 1.00 86.25 90 VAL A C 1
ATOM 757 O O . VAL A 1 90 ? 4.345 -8.990 -0.723 1.00 86.25 90 VAL A O 1
ATOM 760 N N . LEU A 1 91 ? 5.908 -10.451 -0.030 1.00 82.81 91 LEU A N 1
ATOM 761 C CA . LEU A 1 91 ? 6.824 -10.266 -1.153 1.00 82.81 91 LEU A CA 1
ATOM 762 C C . LEU A 1 91 ? 6.759 -11.498 -2.053 1.00 82.81 91 LEU A C 1
ATOM 764 O O . LEU A 1 91 ? 7.097 -12.599 -1.631 1.00 82.81 91 LEU A O 1
ATOM 768 N N . THR A 1 92 ? 6.332 -11.306 -3.299 1.00 83.31 92 THR A N 1
ATOM 769 C CA . THR A 1 92 ? 6.333 -12.371 -4.310 1.00 83.31 92 THR A CA 1
ATOM 770 C C . THR A 1 92 ? 7.539 -12.184 -5.219 1.00 83.31 92 THR A C 1
ATOM 772 O O . THR A 1 92 ? 7.648 -11.168 -5.905 1.00 83.31 92 THR A O 1
ATOM 775 N N . VAL A 1 93 ? 8.452 -13.154 -5.222 1.00 82.31 93 VAL A N 1
ATOM 776 C CA . VAL A 1 93 ? 9.684 -13.118 -6.020 1.00 82.31 93 VAL A CA 1
ATOM 777 C C . VAL A 1 93 ? 9.612 -14.214 -7.077 1.00 82.31 93 VAL A C 1
ATOM 779 O O . VAL A 1 93 ? 9.279 -15.355 -6.765 1.00 82.31 93 VAL A O 1
ATOM 782 N N . LYS A 1 94 ? 9.916 -13.878 -8.336 1.00 80.81 94 LYS A N 1
ATOM 783 C CA . LYS A 1 94 ? 10.062 -14.896 -9.383 1.00 80.81 94 LYS A CA 1
ATOM 784 C C . LYS A 1 94 ? 11.369 -15.666 -9.153 1.00 80.81 94 LYS A C 1
ATOM 786 O O . LYS A 1 94 ? 12.404 -15.011 -9.003 1.00 80.81 94 LYS A O 1
ATOM 791 N N . PRO A 1 95 ? 11.357 -17.009 -9.146 1.00 81.12 95 PRO A N 1
ATOM 792 C CA . PRO A 1 95 ? 12.593 -17.778 -9.085 1.00 81.12 95 PRO A CA 1
ATOM 793 C C . PRO A 1 95 ? 13.451 -17.456 -10.316 1.00 81.12 95 PRO A C 1
ATOM 795 O O . PRO A 1 95 ? 12.927 -17.330 -11.425 1.00 81.12 95 PRO A O 1
ATOM 798 N N . LYS A 1 96 ? 14.764 -17.285 -10.126 1.00 78.88 96 LYS A N 1
ATOM 799 C CA . LYS A 1 96 ? 15.696 -17.201 -11.256 1.00 78.88 96 LYS A CA 1
ATOM 800 C C . LYS A 1 96 ? 15.767 -18.585 -11.893 1.00 78.88 96 LYS A C 1
ATOM 802 O O . LYS A 1 96 ? 16.140 -19.537 -11.216 1.00 78.88 96 LYS A O 1
ATOM 807 N N . VAL A 1 97 ? 15.413 -18.683 -13.170 1.00 74.88 97 VAL A N 1
ATOM 808 C CA . VAL A 1 97 ? 15.763 -19.856 -13.973 1.00 74.88 97 VAL A CA 1
ATOM 809 C C . VAL A 1 97 ? 17.275 -19.780 -14.179 1.00 74.88 97 VAL A C 1
ATOM 811 O O . VAL A 1 97 ? 17.772 -18.770 -14.676 1.00 74.88 97 VAL A O 1
ATOM 814 N N . GLN A 1 98 ? 18.008 -20.776 -13.685 1.00 52.19 98 GLN A N 1
ATOM 815 C CA . GLN A 1 98 ? 19.408 -20.963 -14.047 1.00 52.19 98 GLN A CA 1
ATOM 816 C C . GLN A 1 98 ? 19.400 -21.479 -15.488 1.00 52.19 98 GLN A C 1
ATOM 818 O O . GLN A 1 98 ? 18.960 -22.596 -15.734 1.00 52.19 98 GLN A O 1
ATOM 823 N N . GLU A 1 99 ? 19.758 -20.618 -16.437 1.00 52.94 99 GLU A N 1
ATOM 824 C CA . GLU A 1 99 ? 20.087 -21.048 -17.795 1.00 52.94 99 GLU A CA 1
ATOM 825 C C . GLU A 1 99 ? 21.474 -21.705 -17.712 1.00 52.94 99 GLU A C 1
ATOM 827 O O . GLU A 1 99 ? 22.454 -21.023 -17.403 1.00 52.94 99 GLU A O 1
ATOM 832 N N . GLU A 1 100 ? 21.510 -23.034 -17.860 1.00 43.41 100 GLU A N 1
ATOM 833 C CA . GLU A 1 100 ? 22.728 -23.822 -18.117 1.00 43.41 100 GLU A CA 1
ATOM 834 C C . GLU A 1 100 ? 23.199 -23.644 -19.565 1.00 43.41 100 GLU A C 1
ATOM 836 O O . GLU A 1 100 ? 22.330 -23.575 -20.468 1.00 43.41 100 GLU A O 1
#

Foldseek 3Di:
DDQDKDKDKDWDADVVVGDIDIDIDIDAGDQDDDDPDDPPDSNVLSNVVVVLVVVCLVCVVPPDDRPQPPDPVSVVCCCVSVDPHDDDDDD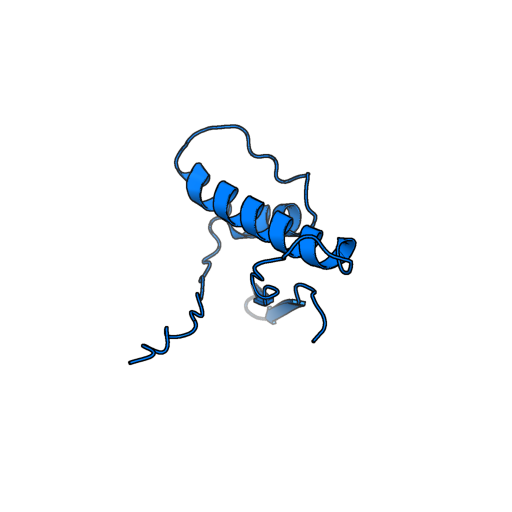DDDDDDPDD

Secondary structure (DSSP, 8-state):
---S-EEEEEEEEETTTTEEEEEEEEEPPP-----SSS-HHHHHHHHHHHHHHHHHHHGGGS-----GGG-HHHHHHHHHHSSS---------PPPP---